Protein AF-A0A061RA61-F1 (afdb_monomer_lite)

Radius of gyration: 22.02 Å; chains: 1; bounding box: 42×60×53 Å

Secondary structure (DSSP, 8-state):
----------SSS----HHHHHHHTGGG--PPP-PPP-----EEEPPGGGT--EEET--TT-PPP-PPPSS--TTTTTTTT--PPPTT----THHHHHHHHHTT---TT-S----HHHHHHHHHTTT-SS--------PPP---PPPPP-

Structure (mmCIF, N/CA/C/O backbone):
data_AF-A0A061RA61-F1
#
_entry.id   AF-A0A061RA61-F1
#
loop_
_atom_site.group_PDB
_atom_site.id
_atom_site.type_symbol
_atom_site.label_atom_id
_atom_site.label_alt_id
_atom_site.label_comp_id
_atom_site.label_asym_id
_atom_site.label_entity_id
_atom_site.label_seq_id
_atom_site.pdbx_PDB_ins_code
_atom_site.Cartn_x
_atom_site.Cartn_y
_atom_site.Cartn_z
_atom_site.occupancy
_atom_site.B_iso_or_equiv
_atom_site.auth_seq_id
_atom_site.auth_comp_id
_atom_site.auth_asym_id
_atom_site.auth_atom_id
_atom_site.pdbx_PDB_model_num
ATOM 1 N N . MET A 1 1 ? 17.073 31.174 24.607 1.00 37.28 1 MET A N 1
ATOM 2 C CA . MET A 1 1 ? 17.104 30.207 25.723 1.00 37.28 1 MET A CA 1
ATOM 3 C C . MET A 1 1 ? 15.990 29.229 25.437 1.00 37.28 1 MET A C 1
ATOM 5 O O . MET A 1 1 ? 14.873 29.434 25.891 1.00 37.28 1 MET A O 1
ATOM 9 N N . ASP A 1 2 ? 16.289 28.262 24.578 1.00 37.72 2 ASP A N 1
ATOM 10 C CA . ASP A 1 2 ? 15.369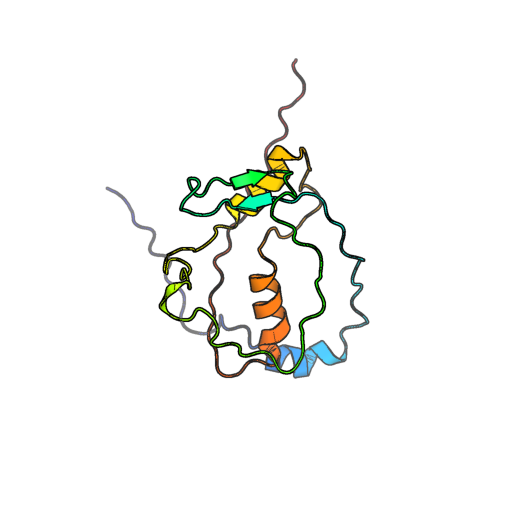 27.190 24.223 1.00 37.72 2 ASP A CA 1
ATOM 11 C C . ASP A 1 2 ? 15.403 26.159 25.346 1.00 37.72 2 ASP A C 1
ATOM 13 O O . ASP A 1 2 ? 16.468 25.656 25.706 1.00 37.72 2 ASP A O 1
ATOM 17 N N . GLN A 1 3 ? 14.250 25.923 25.967 1.00 36.19 3 GLN A N 1
ATOM 18 C CA . GLN A 1 3 ? 14.078 24.809 26.886 1.00 36.19 3 GLN A CA 1
ATOM 19 C C . GLN A 1 3 ? 13.670 23.598 26.054 1.00 36.19 3 GLN A C 1
ATOM 21 O O . GLN A 1 3 ? 12.505 23.446 25.687 1.00 36.19 3 GLN A O 1
ATOM 26 N N . ASP A 1 4 ? 14.659 22.761 25.750 1.00 37.62 4 ASP A N 1
ATOM 27 C CA . ASP A 1 4 ? 14.450 21.386 25.318 1.00 37.62 4 ASP A CA 1
ATOM 28 C C . ASP A 1 4 ? 13.653 20.657 26.405 1.00 37.62 4 ASP A C 1
ATOM 30 O O . ASP A 1 4 ? 14.142 20.371 27.502 1.00 37.62 4 ASP A O 1
ATOM 34 N N . HIS A 1 5 ? 12.386 20.378 26.114 1.00 42.16 5 HIS A N 1
ATOM 35 C CA . HIS A 1 5 ? 11.603 19.437 26.896 1.00 42.16 5 HIS A CA 1
ATOM 36 C C . HIS A 1 5 ? 12.039 18.020 26.522 1.00 42.16 5 HIS A C 1
ATOM 38 O O . HIS A 1 5 ? 11.427 17.364 25.680 1.00 42.16 5 HIS A O 1
ATOM 44 N N . ASP A 1 6 ? 13.098 17.557 27.184 1.00 38.06 6 ASP A N 1
ATOM 45 C CA . ASP A 1 6 ? 13.462 16.146 27.258 1.00 38.06 6 ASP A CA 1
ATOM 46 C C . ASP A 1 6 ? 12.277 15.354 27.826 1.00 38.06 6 ASP A C 1
ATOM 48 O O . ASP A 1 6 ? 11.986 15.360 29.028 1.00 38.06 6 ASP A O 1
ATOM 52 N N . ILE A 1 7 ? 11.561 14.660 26.943 1.00 45.84 7 ILE A N 1
ATOM 53 C CA . ILE A 1 7 ? 10.568 13.663 27.328 1.00 45.84 7 ILE A CA 1
ATOM 54 C C . ILE A 1 7 ? 11.349 12.464 27.869 1.00 45.84 7 ILE A C 1
ATOM 56 O O . ILE A 1 7 ? 11.755 11.572 27.124 1.00 45.84 7 ILE A O 1
ATOM 60 N N . GLN A 1 8 ? 11.572 12.441 29.183 1.00 38.03 8 GLN A N 1
ATOM 61 C CA . GLN A 1 8 ? 12.092 11.259 29.861 1.00 38.03 8 GLN A CA 1
ATOM 62 C C . GLN A 1 8 ? 11.059 10.128 29.788 1.00 38.03 8 GLN A C 1
ATOM 64 O O . GLN A 1 8 ? 10.072 10.103 30.528 1.00 38.03 8 GLN A O 1
ATOM 69 N N . LEU A 1 9 ? 11.290 9.179 28.881 1.00 43.34 9 LEU A N 1
ATOM 70 C CA . LEU A 1 9 ? 10.575 7.908 28.841 1.00 43.34 9 LEU A CA 1
ATOM 71 C C . LEU A 1 9 ? 10.932 7.123 30.110 1.00 43.34 9 LEU A C 1
ATOM 73 O O . LEU A 1 9 ? 12.069 6.688 30.283 1.00 43.34 9 LEU A O 1
ATOM 77 N N . LYS A 1 10 ? 9.968 6.965 31.022 1.00 45.88 10 LYS A N 1
ATOM 78 C CA . LYS A 1 10 ? 10.137 6.137 32.222 1.00 45.88 10 LYS A CA 1
ATOM 79 C C . LYS A 1 10 ? 10.367 4.684 31.807 1.00 45.88 10 LYS A C 1
ATOM 81 O O . LYS A 1 10 ? 9.452 4.007 31.342 1.00 45.88 10 LYS A O 1
ATOM 86 N N . GLU A 1 11 ? 11.579 4.185 32.022 1.00 48.12 11 GLU A N 1
ATOM 87 C CA . GLU A 1 11 ? 11.879 2.763 31.898 1.00 48.12 11 GLU A CA 1
ATOM 88 C C . GLU A 1 11 ? 11.082 1.966 32.938 1.00 48.12 11 GLU A C 1
ATOM 90 O O . GLU A 1 11 ? 11.252 2.130 34.146 1.00 48.12 11 GLU A O 1
ATOM 95 N N . GLY A 1 12 ? 10.203 1.084 32.453 1.00 48.09 12 GLY A N 1
ATOM 96 C CA . GLY A 1 12 ? 9.599 0.034 33.271 1.00 48.09 12 GLY A CA 1
ATOM 97 C C . GLY A 1 12 ? 8.070 -0.022 33.317 1.00 48.09 12 GLY A C 1
ATOM 98 O O . GLY A 1 12 ? 7.535 -0.150 34.408 1.00 48.09 12 GLY A O 1
ATOM 99 N N . SER A 1 13 ? 7.352 0.023 32.182 1.00 50.88 13 SER A N 1
ATOM 100 C CA . SER A 1 13 ? 6.079 -0.732 31.994 1.00 50.88 13 SER A CA 1
ATOM 101 C C . SER A 1 13 ? 5.419 -0.636 30.601 1.00 50.88 13 SER A C 1
ATOM 103 O O . SER A 1 13 ? 4.416 -1.309 30.379 1.00 50.88 13 SER A O 1
ATOM 105 N N . ASP A 1 14 ? 5.982 0.076 29.620 1.00 60.00 14 ASP A N 1
ATOM 106 C CA . ASP A 1 14 ? 5.255 0.419 28.376 1.00 60.00 14 ASP A CA 1
ATOM 107 C C . ASP A 1 14 ? 5.301 -0.618 27.233 1.00 60.00 14 ASP A C 1
ATOM 109 O O . ASP A 1 14 ? 5.062 -0.302 26.068 1.00 60.00 14 ASP A O 1
ATOM 113 N N . PHE A 1 15 ? 5.566 -1.894 27.524 1.00 69.06 15 PHE A N 1
ATOM 114 C CA . PHE A 1 15 ? 5.532 -2.935 26.490 1.00 69.06 15 PHE A CA 1
ATOM 115 C C . PHE A 1 15 ? 4.194 -3.671 26.479 1.00 69.06 15 PHE A C 1
ATOM 117 O O . PHE A 1 15 ? 3.921 -4.530 27.325 1.00 69.06 15 PHE A O 1
ATOM 124 N N . PHE A 1 16 ? 3.378 -3.413 25.454 1.00 73.25 16 PHE A N 1
ATOM 125 C CA . PHE A 1 16 ? 2.186 -4.213 25.196 1.00 73.25 16 PHE A CA 1
ATOM 126 C C . PHE A 1 16 ? 2.571 -5.616 24.705 1.00 73.25 16 PHE A C 1
ATOM 128 O O . PHE A 1 16 ? 2.930 -5.841 23.548 1.00 73.25 16 PHE A O 1
ATOM 135 N N . LYS A 1 17 ? 2.469 -6.605 25.597 1.00 80.38 17 LYS A N 1
ATOM 136 C CA . LYS A 1 17 ? 2.746 -8.013 25.283 1.00 80.38 17 LYS A CA 1
ATOM 137 C C . LYS A 1 17 ? 1.551 -8.650 24.564 1.00 80.38 17 LYS A C 1
ATOM 139 O O . LYS A 1 17 ? 0.763 -9.372 25.177 1.00 80.38 17 LYS A O 1
ATOM 144 N N . THR A 1 18 ? 1.452 -8.427 23.252 1.00 77.88 18 THR A N 1
ATOM 145 C CA . THR A 1 18 ? 0.387 -8.931 22.351 1.00 77.88 18 THR A CA 1
ATOM 146 C C . THR A 1 18 ? -0.007 -10.392 22.602 1.00 77.88 18 THR A C 1
ATOM 148 O O . THR A 1 18 ? -1.190 -10.699 22.727 1.00 77.88 18 THR A O 1
ATOM 151 N N . ARG A 1 19 ? 0.962 -11.307 22.757 1.00 77.12 19 ARG A N 1
ATOM 152 C CA . ARG A 1 19 ? 0.689 -12.736 23.023 1.00 77.12 19 ARG A CA 1
ATOM 153 C C . ARG A 1 19 ? 0.045 -12.988 24.386 1.00 77.12 19 ARG A C 1
ATOM 155 O O . ARG A 1 19 ? -0.865 -13.807 24.487 1.00 77.12 19 ARG A O 1
ATOM 162 N N . GLN A 1 20 ? 0.504 -12.297 25.431 1.00 81.62 20 GLN A N 1
ATOM 163 C CA . GLN A 1 20 ? -0.073 -12.431 26.772 1.00 81.62 20 GLN A CA 1
ATOM 164 C C . GLN A 1 20 ? -1.497 -11.877 26.803 1.00 81.62 20 GLN A C 1
ATOM 166 O O . GLN A 1 20 ? -2.379 -12.485 27.406 1.00 81.62 20 GLN A O 1
ATOM 171 N N . TRP A 1 21 ? -1.734 -10.763 26.107 1.00 81.19 21 TRP A N 1
ATOM 172 C CA . TRP A 1 21 ? -3.074 -10.216 25.934 1.00 81.19 21 TRP A CA 1
ATOM 173 C C . TRP A 1 21 ? -3.990 -11.190 25.180 1.00 81.19 21 TRP A C 1
ATOM 175 O O . TRP A 1 21 ? -5.079 -11.496 25.666 1.00 81.19 21 TRP A O 1
ATOM 185 N N . PHE A 1 22 ? -3.533 -11.763 24.061 1.00 77.31 22 PHE A N 1
ATOM 186 C CA . PHE A 1 22 ? -4.328 -12.713 23.275 1.00 77.31 22 PHE A CA 1
ATOM 187 C C . PHE A 1 22 ? -4.665 -13.983 24.072 1.00 77.31 22 PHE A C 1
ATOM 189 O O . PHE A 1 22 ? -5.804 -14.445 24.057 1.00 77.31 22 PHE A O 1
ATOM 196 N N . ALA A 1 23 ? -3.705 -14.509 24.842 1.00 78.88 23 ALA A N 1
ATOM 197 C CA . ALA A 1 23 ? -3.912 -15.681 25.692 1.00 78.88 23 ALA A CA 1
ATOM 198 C C . ALA A 1 23 ? -4.922 -15.443 26.831 1.00 78.88 23 ALA A C 1
ATOM 200 O O . ALA A 1 23 ? -5.616 -16.380 27.219 1.00 78.88 23 ALA A O 1
ATOM 201 N N . ARG A 1 24 ? -5.003 -14.213 27.363 1.00 76.50 24 ARG A N 1
ATOM 202 C CA . ARG A 1 24 ? -5.848 -13.859 28.520 1.00 76.50 24 ARG A CA 1
ATOM 203 C C . ARG A 1 24 ? -7.223 -13.308 28.144 1.00 76.50 24 ARG A C 1
ATOM 205 O O . ARG A 1 24 ? -8.196 -13.616 28.818 1.00 76.50 24 ARG A O 1
ATOM 212 N N . LYS A 1 25 ? -7.297 -12.460 27.116 1.00 67.56 25 LYS A N 1
ATOM 213 C CA . LYS A 1 25 ? -8.515 -11.726 26.723 1.00 67.56 25 LYS A CA 1
ATOM 214 C C . LYS A 1 25 ? -8.981 -12.028 25.300 1.00 67.56 25 LYS A C 1
ATOM 216 O O . LYS A 1 25 ? -10.176 -11.959 25.045 1.00 67.56 25 LYS A O 1
ATOM 221 N N . GLY A 1 26 ? -8.074 -12.411 24.399 1.00 61.44 26 GLY A N 1
ATOM 222 C CA . GLY A 1 26 ? -8.410 -12.688 22.996 1.00 61.44 26 GLY A CA 1
ATOM 223 C C . GLY A 1 26 ? -9.376 -13.862 22.805 1.00 61.44 26 GLY A C 1
ATOM 224 O O . GLY A 1 26 ? -10.156 -13.851 21.865 1.00 61.44 26 GLY A O 1
ATOM 225 N N . ARG A 1 27 ? -9.390 -14.840 23.723 1.00 59.06 27 ARG A N 1
ATOM 226 C CA . ARG A 1 27 ? -10.297 -16.005 23.651 1.00 59.06 27 ARG A CA 1
ATOM 227 C C . ARG A 1 27 ? -11.773 -15.671 23.894 1.00 59.06 27 ARG A C 1
ATOM 229 O O . ARG A 1 27 ? -12.627 -16.416 23.438 1.00 59.06 27 ARG A O 1
ATOM 236 N N . ASN A 1 28 ? -12.047 -14.565 24.588 1.00 62.22 28 ASN A N 1
ATOM 237 C CA . ASN A 1 28 ? -13.402 -14.072 24.854 1.00 62.22 28 ASN A CA 1
ATOM 238 C C . ASN A 1 28 ? -13.755 -12.866 23.973 1.00 62.22 28 ASN A C 1
ATOM 240 O O . ASN A 1 28 ? -14.813 -12.265 24.154 1.00 62.22 28 ASN A O 1
ATOM 244 N N . ALA A 1 29 ? -12.866 -12.473 23.054 1.00 66.50 29 ALA A N 1
ATOM 245 C CA . ALA A 1 29 ? -13.209 -11.483 22.052 1.00 66.50 29 ALA A CA 1
ATOM 246 C C . ALA A 1 29 ? -14.251 -12.130 21.134 1.00 66.50 29 ALA A C 1
ATOM 248 O O . ALA A 1 29 ? -13.966 -13.135 20.484 1.00 66.50 29 ALA A O 1
ATOM 249 N N . GLY A 1 30 ? -15.474 -11.599 21.144 1.00 71.56 30 GLY A N 1
ATOM 250 C CA . GLY A 1 30 ? -16.515 -12.031 20.218 1.00 71.56 30 GLY A CA 1
ATOM 251 C C . GLY A 1 30 ? -16.074 -11.870 18.761 1.00 71.56 30 GLY A C 1
ATOM 252 O O . GLY A 1 30 ? -15.008 -11.326 18.464 1.00 71.56 30 GLY A O 1
ATOM 253 N N . THR A 1 31 ? -16.907 -12.333 17.834 1.00 81.69 31 THR A N 1
ATOM 254 C CA . THR A 1 31 ? -16.653 -12.164 16.401 1.00 81.69 31 THR A CA 1
ATOM 255 C C . THR A 1 31 ? -16.408 -10.692 16.075 1.00 81.69 31 THR A C 1
ATOM 257 O O . THR A 1 31 ? -17.255 -9.838 16.333 1.00 81.69 31 THR A O 1
ATOM 260 N N . ILE A 1 32 ? -15.241 -10.395 15.506 1.00 85.00 32 ILE A N 1
ATOM 261 C CA . ILE A 1 32 ? -14.911 -9.052 15.034 1.00 85.00 32 ILE A CA 1
ATOM 262 C C . ILE A 1 32 ? -15.585 -8.865 13.679 1.00 85.00 32 ILE A C 1
ATOM 264 O O . ILE A 1 32 ? -15.353 -9.641 12.752 1.00 85.00 32 ILE A O 1
ATOM 268 N N . HIS A 1 33 ? -16.417 -7.833 13.562 1.00 90.44 33 HIS A N 1
ATOM 269 C CA . HIS A 1 33 ? -16.992 -7.453 12.281 1.00 90.44 33 HIS A CA 1
ATOM 270 C C . HIS A 1 33 ? -15.900 -6.886 11.364 1.00 90.44 33 HIS A C 1
ATOM 272 O O . HIS A 1 33 ? -15.194 -5.949 11.735 1.00 90.44 33 HIS A O 1
ATOM 278 N N . VAL A 1 34 ? -15.790 -7.438 10.157 1.00 91.62 34 VAL A N 1
ATOM 279 C CA . VAL A 1 34 ? -14.900 -6.946 9.101 1.00 91.62 34 VAL A CA 1
ATOM 280 C C . VAL A 1 34 ? -15.775 -6.553 7.921 1.00 91.62 34 VAL A C 1
ATOM 282 O O . VAL A 1 34 ? -16.444 -7.402 7.335 1.00 91.62 34 VAL A O 1
ATOM 285 N N . SER A 1 35 ? -15.799 -5.264 7.590 1.00 93.75 35 SER A N 1
ATOM 286 C CA . SER A 1 35 ? -16.529 -4.773 6.423 1.00 93.75 35 SER A CA 1
ATOM 287 C C . SER A 1 35 ? -15.848 -5.201 5.120 1.00 93.75 35 SER A C 1
ATOM 289 O O . SER A 1 35 ? -14.633 -5.409 5.066 1.00 93.75 35 SER A O 1
ATOM 291 N N . GLN A 1 36 ? -16.636 -5.303 4.047 1.00 95.19 36 GLN A N 1
ATOM 292 C CA . GLN A 1 36 ? -16.111 -5.495 2.697 1.00 95.19 36 GLN A CA 1
ATOM 293 C C . GLN A 1 36 ? -15.230 -4.284 2.319 1.00 95.19 36 GLN A C 1
ATOM 295 O O . GLN A 1 36 ? -15.719 -3.152 2.375 1.00 95.19 36 GLN A O 1
ATOM 300 N N . PRO A 1 37 ? -13.960 -4.480 1.916 1.00 95.38 37 PRO A N 1
ATOM 301 C CA . PRO A 1 37 ? -13.123 -3.383 1.443 1.00 95.38 37 PRO A CA 1
ATOM 302 C C . PRO A 1 37 ? -13.718 -2.719 0.197 1.00 95.38 37 PRO A C 1
ATOM 304 O O . PRO A 1 37 ? -14.192 -3.405 -0.710 1.00 95.38 37 PRO A O 1
ATOM 307 N N . TYR A 1 38 ? -13.638 -1.391 0.132 1.00 94.00 38 TYR A N 1
ATOM 308 C CA . TYR A 1 38 ? -14.103 -0.589 -0.998 1.00 94.00 38 TYR A CA 1
ATOM 309 C C . TYR A 1 38 ? -12.984 0.330 -1.499 1.00 94.00 38 TYR A C 1
ATOM 311 O O . TYR A 1 38 ? -12.276 0.951 -0.703 1.00 94.00 38 TYR A O 1
ATOM 319 N N . GLN A 1 39 ? -12.804 0.412 -2.818 1.00 95.56 39 GLN A N 1
ATOM 320 C CA . GLN A 1 39 ? -11.780 1.260 -3.426 1.00 95.56 39 GLN A CA 1
ATOM 321 C C . GLN A 1 39 ? -12.297 2.694 -3.572 1.00 95.56 39 GLN A C 1
ATOM 323 O O . GLN A 1 39 ? -13.209 2.952 -4.349 1.00 95.56 39 GLN A O 1
ATOM 328 N N . LEU A 1 40 ? -11.672 3.631 -2.858 1.00 95.12 40 LEU A N 1
ATOM 329 C CA . LEU A 1 40 ? -12.020 5.058 -2.910 1.00 95.12 40 LEU A CA 1
ATOM 330 C C . LEU A 1 40 ? -11.279 5.806 -4.025 1.00 95.12 40 LEU A C 1
ATOM 332 O O . LEU A 1 40 ? -11.829 6.693 -4.665 1.00 95.12 40 LEU A O 1
ATOM 336 N N . THR A 1 41 ? -10.013 5.461 -4.245 1.00 96.56 41 THR A N 1
ATOM 337 C CA . THR A 1 41 ? -9.130 6.088 -5.234 1.00 96.56 41 THR A CA 1
ATOM 338 C C . THR A 1 41 ? -7.995 5.125 -5.582 1.00 96.56 41 THR A C 1
ATOM 340 O O . THR A 1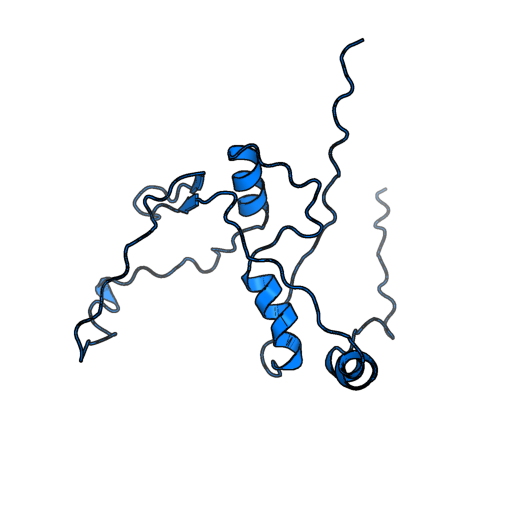 41 ? -7.859 4.059 -4.976 1.00 96.56 41 THR A O 1
ATOM 343 N N . CYS A 1 42 ? -7.173 5.495 -6.554 1.00 96.31 42 CYS A N 1
ATOM 344 C CA . CYS A 1 42 ? -5.963 4.779 -6.936 1.00 96.31 42 CYS A CA 1
ATOM 345 C C . CYS A 1 42 ? -4.892 5.774 -7.396 1.00 96.31 42 CYS A C 1
ATOM 347 O O . CYS A 1 42 ? -5.154 6.970 -7.536 1.00 96.31 42 CYS A O 1
ATOM 349 N N . TRP A 1 43 ? -3.673 5.295 -7.606 1.00 96.19 43 TRP A N 1
ATOM 350 C CA . TRP A 1 43 ? -2.638 6.065 -8.280 1.00 96.19 43 TRP A CA 1
ATOM 351 C C . TRP A 1 43 ? -1.669 5.130 -8.992 1.00 96.19 43 TRP A C 1
ATOM 353 O O . TRP A 1 43 ? -1.474 3.985 -8.579 1.00 96.19 43 TRP A O 1
ATOM 363 N N . THR A 1 44 ? -1.022 5.655 -10.024 1.00 95.19 44 THR A N 1
ATOM 364 C CA . THR A 1 44 ? 0.079 4.999 -10.726 1.00 95.19 44 THR A CA 1
ATOM 365 C C . THR A 1 44 ? 1.370 5.777 -10.473 1.00 95.19 44 THR A C 1
ATOM 367 O O . THR A 1 44 ? 1.383 7.005 -10.549 1.00 95.19 44 THR A O 1
ATOM 370 N N . LYS A 1 45 ? 2.458 5.068 -10.149 1.00 92.50 45 LYS A N 1
ATOM 371 C CA . LYS A 1 45 ? 3.821 5.621 -10.114 1.00 92.50 45 LYS A CA 1
ATO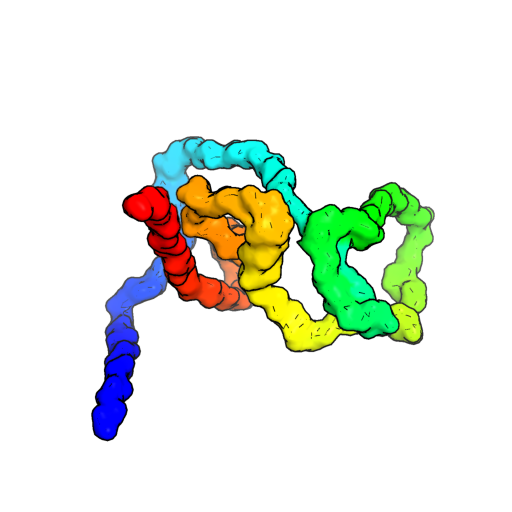M 372 C C . LYS A 1 45 ? 4.484 5.296 -11.446 1.00 92.50 45 LYS A C 1
ATOM 374 O O . LYS A 1 45 ? 4.627 4.119 -11.773 1.00 92.50 45 LYS A O 1
ATOM 379 N N . GLU A 1 46 ? 4.868 6.312 -12.206 1.00 90.19 46 GLU A N 1
ATOM 380 C CA . GLU A 1 46 ? 5.643 6.103 -13.430 1.00 90.19 46 GLU A CA 1
ATOM 381 C C . GLU A 1 46 ? 7.044 5.573 -13.112 1.00 90.19 46 GLU A C 1
ATOM 383 O O . GLU A 1 46 ? 7.566 5.754 -12.008 1.00 90.19 46 GLU A O 1
ATOM 388 N N . SER A 1 47 ? 7.669 4.903 -14.081 1.00 85.94 47 SER A N 1
ATOM 389 C CA . SER A 1 47 ? 9.060 4.481 -13.936 1.00 85.94 47 SER A CA 1
ATOM 390 C C . SER A 1 47 ? 9.966 5.698 -13.759 1.00 85.94 47 SER A C 1
ATOM 392 O O . SER A 1 47 ? 9.690 6.784 -14.274 1.00 85.94 47 SER A O 1
ATOM 394 N N . SER A 1 48 ? 11.101 5.516 -13.084 1.00 81.81 48 SER A N 1
ATOM 395 C CA . SER A 1 48 ? 12.102 6.581 -12.946 1.00 81.81 48 SER A CA 1
ATOM 396 C C . SER A 1 48 ? 12.593 7.090 -14.308 1.00 81.81 48 SER A C 1
ATOM 398 O O . SER A 1 48 ? 12.852 8.278 -14.458 1.00 81.81 48 SER A O 1
ATOM 400 N N . SER A 1 49 ? 12.647 6.216 -15.322 1.00 79.19 49 SER A N 1
ATOM 401 C CA . SER A 1 49 ? 12.984 6.582 -16.706 1.00 79.19 49 SER A CA 1
ATOM 402 C C . SER A 1 49 ? 11.961 7.506 -17.375 1.00 79.19 49 SER A C 1
ATOM 404 O O . SER A 1 49 ? 12.316 8.229 -18.298 1.00 79.19 49 SER A O 1
ATOM 406 N N . LEU A 1 50 ? 10.712 7.507 -16.902 1.00 77.62 50 LEU A N 1
ATOM 407 C CA . LEU A 1 50 ? 9.633 8.394 -17.345 1.00 77.62 50 LEU A CA 1
ATOM 408 C C . LEU A 1 50 ? 9.401 9.559 -16.362 1.00 77.62 50 LEU A C 1
ATOM 410 O O . LEU A 1 50 ? 8.385 10.240 -16.431 1.00 77.62 50 LEU A O 1
ATOM 414 N N . GLY A 1 51 ? 10.338 9.796 -15.437 1.00 79.69 51 GLY A N 1
ATOM 415 C CA . GLY A 1 51 ? 10.299 10.907 -14.482 1.00 79.69 51 GLY A CA 1
ATOM 416 C C . GLY A 1 51 ? 9.746 10.562 -13.095 1.00 79.69 51 GLY A C 1
ATOM 417 O O . GLY A 1 51 ? 9.771 11.416 -12.214 1.00 79.69 51 GLY A O 1
ATOM 418 N N . GLY A 1 52 ? 9.292 9.325 -12.853 1.00 83.12 52 GLY A N 1
ATOM 419 C CA . GLY A 1 52 ? 8.918 8.859 -11.508 1.00 83.12 52 GLY A CA 1
ATOM 420 C C . GLY A 1 52 ? 7.661 9.510 -10.915 1.00 83.12 52 GLY A C 1
ATOM 421 O O . GLY A 1 52 ? 7.448 9.450 -9.700 1.00 83.12 52 GLY A O 1
ATOM 422 N N . THR A 1 53 ? 6.844 10.155 -11.749 1.00 89.94 53 THR A N 1
ATOM 423 C CA . THR A 1 53 ? 5.712 10.977 -11.311 1.00 89.94 53 THR A CA 1
ATOM 424 C C . THR A 1 53 ? 4.570 10.123 -10.757 1.00 89.94 53 THR A C 1
ATOM 426 O O . THR A 1 53 ? 4.281 9.027 -11.239 1.00 89.94 53 THR A O 1
ATOM 429 N N . MET A 1 54 ? 3.890 10.646 -9.733 1.00 92.44 54 MET A N 1
ATOM 430 C CA . MET A 1 54 ? 2.671 10.052 -9.182 1.00 92.44 54 MET A CA 1
ATOM 431 C C . MET A 1 54 ? 1.438 10.605 -9.901 1.00 92.44 54 MET A C 1
ATOM 433 O O . MET A 1 54 ? 1.152 11.801 -9.818 1.00 92.44 54 MET A O 1
ATOM 437 N N . LYS A 1 55 ? 0.676 9.729 -10.555 1.00 94.75 55 LYS A N 1
ATOM 438 C CA . LYS A 1 55 ? -0.594 10.051 -11.212 1.00 94.75 55 LYS A CA 1
ATOM 439 C C . LYS A 1 55 ? -1.762 9.579 -10.351 1.00 94.75 55 LYS A C 1
ATOM 441 O O . LYS A 1 55 ? -2.041 8.387 -10.273 1.00 94.75 55 LYS A O 1
ATOM 446 N N . TYR A 1 56 ? -2.435 10.509 -9.678 1.00 95.62 56 TYR A N 1
ATOM 447 C CA . TYR A 1 56 ? -3.595 10.212 -8.829 1.00 95.62 56 TYR A CA 1
ATOM 448 C C . TYR A 1 56 ? -4.864 10.018 -9.666 1.00 95.62 56 TYR A C 1
ATOM 450 O O . TYR A 1 56 ? -5.092 10.758 -10.617 1.00 95.62 56 TYR A O 1
ATOM 458 N N . GLY A 1 57 ? -5.682 9.029 -9.306 1.00 95.12 57 GLY A N 1
ATOM 459 C CA . GLY A 1 57 ? -6.856 8.597 -10.071 1.00 95.12 57 GLY A CA 1
ATOM 460 C C . GLY A 1 57 ? -6.524 7.773 -11.321 1.00 95.12 57 GLY A C 1
ATOM 461 O O . GLY A 1 57 ? -7.432 7.360 -12.034 1.00 95.12 57 GLY A O 1
ATOM 462 N N . ASP A 1 58 ? -5.240 7.528 -11.589 1.00 96.06 58 ASP A N 1
ATOM 463 C CA . ASP A 1 58 ? -4.785 6.847 -12.794 1.00 96.06 58 ASP A CA 1
ATOM 464 C C . ASP A 1 58 ? -4.592 5.344 -12.572 1.00 96.06 58 ASP A C 1
ATOM 466 O O . ASP A 1 58 ? -3.890 4.911 -11.652 1.00 96.06 58 ASP A O 1
ATOM 470 N N . THR A 1 59 ? -5.175 4.560 -13.477 1.00 96.44 59 THR A N 1
ATOM 471 C CA . THR A 1 59 ? -5.102 3.093 -13.497 1.00 96.44 59 THR A CA 1
ATOM 472 C C . THR A 1 59 ? -4.172 2.565 -14.587 1.00 96.44 59 THR A C 1
ATOM 474 O O . THR A 1 59 ? -4.103 1.355 -14.772 1.00 96.44 59 THR A O 1
ATOM 477 N N . SER A 1 60 ? -3.424 3.427 -15.289 1.00 94.19 60 SER A N 1
ATOM 478 C CA . SER A 1 60 ? -2.532 2.997 -16.377 1.00 94.19 60 SER A CA 1
ATOM 479 C C . SER A 1 60 ? -1.460 1.985 -15.944 1.00 94.19 60 SER A C 1
ATOM 481 O O . SER A 1 60 ? -1.032 1.162 -16.750 1.00 94.19 60 SER A O 1
ATOM 483 N N . GLY A 1 61 ? -1.062 1.988 -14.666 1.00 92.50 61 GLY A N 1
ATOM 484 C CA . GLY A 1 61 ? -0.147 1.002 -14.087 1.00 92.50 61 GLY A CA 1
ATOM 485 C C . GLY A 1 61 ? -0.799 -0.317 -13.655 1.00 92.50 61 GLY A C 1
ATOM 486 O O . GLY A 1 61 ? -0.095 -1.219 -13.198 1.00 92.50 61 GLY A O 1
ATOM 487 N N . LEU A 1 62 ? -2.125 -0.454 -13.757 1.00 95.50 62 LEU A N 1
ATOM 488 C CA . LEU A 1 62 ? -2.838 -1.678 -13.402 1.00 95.50 62 LEU A CA 1
ATOM 489 C C . LEU A 1 62 ? -2.781 -2.672 -14.566 1.00 95.50 62 LEU A C 1
ATOM 491 O O . LEU A 1 62 ? -3.527 -2.574 -15.537 1.00 95.50 62 LEU A O 1
ATOM 495 N N . LEU A 1 63 ? -1.895 -3.658 -14.450 1.00 94.62 63 LEU A N 1
ATOM 496 C CA . LEU A 1 63 ? -1.713 -4.675 -15.481 1.00 94.62 63 LEU A CA 1
ATOM 497 C C . LEU A 1 63 ? -2.741 -5.811 -15.343 1.00 94.62 63 LEU A C 1
ATOM 499 O O . LEU A 1 63 ? -2.995 -6.275 -14.226 1.00 94.62 63 LEU A O 1
ATOM 503 N N . PRO A 1 64 ? -3.309 -6.309 -16.457 1.00 95.94 64 PRO A N 1
ATOM 504 C CA . PRO A 1 64 ? -4.188 -7.466 -16.423 1.00 95.94 64 PRO A CA 1
ATOM 505 C C . PRO A 1 64 ? -3.409 -8.726 -16.039 1.00 95.94 64 PRO A C 1
ATOM 507 O O . PRO A 1 64 ? -2.235 -8.895 -16.379 1.00 95.94 64 PRO A O 1
ATOM 510 N N . PHE A 1 65 ? -4.086 -9.653 -15.365 1.00 96.88 65 PHE A N 1
ATOM 511 C CA . PHE A 1 65 ? -3.510 -10.961 -15.086 1.00 96.88 65 PHE A CA 1
ATOM 512 C C . PHE A 1 65 ? -3.232 -11.713 -16.394 1.00 96.88 65 PHE A C 1
ATOM 514 O O . PHE A 1 65 ? -4.121 -11.884 -17.230 1.00 96.88 65 PHE A O 1
ATOM 521 N N . ARG A 1 66 ? -2.008 -12.227 -16.534 1.00 96.38 66 ARG A N 1
ATOM 522 C CA . ARG A 1 66 ? -1.618 -13.138 -17.609 1.00 96.38 66 ARG A CA 1
ATOM 523 C C . ARG A 1 66 ? -1.151 -14.445 -16.993 1.00 96.38 66 ARG A C 1
ATOM 525 O O . ARG A 1 66 ? -0.230 -14.457 -16.179 1.00 96.38 66 ARG A O 1
ATOM 532 N N . LYS A 1 67 ? -1.772 -15.552 -17.402 1.00 96.25 67 LYS A N 1
ATOM 533 C CA . LYS A 1 67 ? -1.327 -16.885 -16.991 1.00 96.25 67 LYS A CA 1
ATOM 534 C C . LYS A 1 67 ? 0.104 -17.116 -17.511 1.00 96.25 67 LYS A C 1
ATOM 536 O O . LYS A 1 67 ? 0.313 -16.959 -18.716 1.00 96.25 67 LYS A O 1
ATOM 541 N N . PRO A 1 68 ? 1.070 -17.474 -16.648 1.00 93.50 68 PRO A N 1
ATOM 542 C CA . PRO A 1 68 ? 2.435 -17.737 -17.085 1.00 93.50 68 PRO A CA 1
ATOM 543 C C . PRO A 1 68 ? 2.528 -19.073 -17.831 1.00 93.50 68 PRO A C 1
ATOM 545 O O . PRO A 1 68 ? 1.760 -20.004 -17.566 1.00 93.50 68 PRO A O 1
ATOM 548 N N . THR A 1 69 ? 3.493 -19.173 -18.744 1.00 95.19 69 THR A N 1
ATOM 549 C CA . THR A 1 69 ? 3.909 -20.452 -19.332 1.00 95.19 69 THR A CA 1
ATOM 550 C C . THR A 1 69 ? 4.725 -21.224 -18.300 1.00 95.19 69 THR A C 1
ATOM 552 O O . THR A 1 69 ? 5.563 -20.638 -17.617 1.00 95.19 69 THR A O 1
ATOM 555 N N . VAL A 1 70 ? 4.472 -22.528 -18.168 1.00 94.44 70 VAL A N 1
ATOM 556 C CA . VAL A 1 70 ? 5.196 -23.402 -17.236 1.00 94.44 70 VAL A CA 1
ATOM 557 C C . VAL A 1 70 ? 5.848 -24.574 -17.984 1.00 94.44 70 VAL A C 1
ATOM 559 O O . VAL A 1 70 ? 5.177 -25.172 -18.828 1.00 94.44 70 VAL A O 1
ATOM 562 N N . PRO A 1 71 ? 7.115 -24.923 -17.677 1.00 95.00 71 PRO A N 1
ATOM 563 C CA . PRO A 1 71 ? 8.008 -24.239 -16.734 1.00 95.00 71 PRO A CA 1
ATOM 564 C C . PRO A 1 71 ? 8.491 -22.883 -17.284 1.00 95.00 71 PRO A C 1
ATOM 566 O O . PRO A 1 71 ? 8.706 -22.744 -18.483 1.00 95.00 71 PRO A O 1
ATOM 569 N N . GLY A 1 72 ? 8.640 -21.891 -16.406 1.00 93.44 72 GLY A N 1
ATOM 570 C CA . GLY A 1 72 ? 9.226 -20.588 -16.736 1.00 93.44 72 GLY A CA 1
ATOM 571 C C . GLY A 1 72 ? 10.496 -20.367 -15.919 1.00 93.44 72 GLY A C 1
ATOM 572 O O . GLY A 1 72 ? 10.519 -20.720 -14.738 1.00 93.44 72 GLY A O 1
ATOM 573 N N . ASP A 1 73 ? 11.538 -19.811 -16.538 1.00 94.88 73 ASP A N 1
ATOM 574 C CA . ASP A 1 73 ? 12.774 -19.447 -15.842 1.00 94.88 73 ASP A CA 1
ATOM 575 C C . ASP A 1 73 ? 12.622 -18.070 -15.184 1.00 94.88 73 ASP A C 1
ATOM 577 O O . ASP A 1 73 ? 12.435 -17.060 -15.854 1.00 94.88 73 ASP A O 1
ATOM 581 N N . LEU A 1 74 ? 12.701 -18.023 -13.853 1.00 94.94 74 LEU A N 1
ATOM 582 C CA . LEU A 1 74 ? 12.607 -16.771 -13.095 1.00 94.94 74 LEU A CA 1
ATOM 583 C C . LEU A 1 74 ? 13.895 -15.933 -13.153 1.00 94.94 74 LEU A C 1
ATOM 585 O O . LEU A 1 74 ? 13.885 -14.798 -12.682 1.00 94.94 74 LEU A O 1
ATOM 589 N N . ASN A 1 75 ? 14.987 -16.476 -13.705 1.00 96.06 75 ASN A N 1
ATOM 590 C CA . ASN A 1 75 ? 16.232 -15.741 -13.936 1.00 96.06 75 ASN A CA 1
ATOM 591 C C . ASN A 1 75 ? 16.261 -15.043 -15.299 1.00 96.06 75 ASN A C 1
ATOM 593 O O . ASN A 1 75 ? 17.204 -14.304 -15.575 1.00 96.06 75 ASN A O 1
ATOM 597 N N . GLU A 1 76 ? 15.260 -15.262 -16.156 1.00 94.69 76 GLU A N 1
ATOM 598 C CA . GLU A 1 76 ? 15.210 -14.640 -17.474 1.00 94.69 76 GLU A CA 1
ATOM 599 C C . GLU A 1 76 ? 15.270 -13.106 -17.348 1.00 94.69 76 GLU A C 1
ATOM 601 O O . GLU A 1 76 ? 14.428 -12.471 -16.711 1.00 94.69 76 GLU A O 1
ATOM 606 N N . GLY A 1 77 ? 16.307 -12.504 -17.935 1.00 93.00 77 GLY A N 1
ATOM 607 C CA . GLY A 1 77 ? 16.555 -11.063 -17.873 1.00 93.00 77 GLY A CA 1
ATOM 608 C C . GLY A 1 77 ? 17.260 -10.562 -16.606 1.00 93.00 77 GLY A C 1
ATOM 609 O O . GLY A 1 77 ? 17.531 -9.367 -16.525 1.00 93.00 77 GLY A O 1
ATOM 610 N N . PHE A 1 78 ? 17.596 -11.416 -15.637 1.00 94.62 78 PHE A N 1
ATOM 611 C CA . PHE A 1 78 ? 18.456 -11.038 -14.513 1.00 94.62 78 PHE A CA 1
ATOM 612 C C . PHE A 1 78 ? 19.936 -11.354 -14.819 1.00 94.62 78 PHE A C 1
ATOM 614 O O . PHE A 1 78 ? 20.223 -12.450 -15.298 1.00 94.62 78 PHE A O 1
ATOM 621 N N . PRO A 1 79 ? 20.892 -10.457 -14.499 1.00 93.12 79 PRO A N 1
ATOM 622 C CA . PRO A 1 79 ? 20.708 -9.121 -13.920 1.00 93.12 79 PRO A CA 1
ATOM 623 C C . PRO A 1 79 ? 20.452 -8.020 -14.962 1.00 93.12 79 PRO A C 1
ATOM 625 O O . PRO A 1 79 ? 20.014 -6.935 -14.589 1.00 93.12 79 PRO A O 1
ATOM 628 N N . ASP A 1 80 ? 20.703 -8.292 -16.244 1.00 95.00 80 ASP A N 1
ATOM 629 C CA . ASP A 1 80 ? 20.906 -7.267 -17.279 1.00 95.00 80 ASP A CA 1
ATOM 630 C C . ASP A 1 80 ? 19.701 -6.339 -17.513 1.00 95.00 80 ASP A C 1
ATOM 632 O O . ASP A 1 80 ? 19.875 -5.160 -17.816 1.00 95.00 80 ASP A O 1
ATOM 636 N N . ASN A 1 81 ? 18.479 -6.845 -17.335 1.00 91.06 81 ASN A N 1
ATOM 637 C CA . ASN A 1 81 ? 17.231 -6.103 -17.541 1.00 91.06 81 ASN A CA 1
ATOM 638 C C . ASN A 1 81 ? 16.499 -5.773 -16.230 1.00 91.06 81 ASN A C 1
ATOM 640 O O . ASN A 1 81 ? 15.437 -5.143 -16.252 1.00 91.06 81 ASN A O 1
ATOM 644 N N . TYR A 1 82 ? 17.021 -6.205 -15.079 1.00 91.12 82 TYR A N 1
ATOM 645 C CA . TYR A 1 82 ? 16.378 -5.964 -13.792 1.00 91.12 82 TYR A CA 1
ATOM 646 C C . TYR A 1 82 ? 16.698 -4.559 -13.271 1.00 91.12 82 TYR A C 1
ATOM 648 O O . TYR A 1 82 ? 17.838 -4.234 -12.951 1.00 91.12 82 TYR A O 1
ATOM 656 N N . ILE A 1 83 ? 15.661 -3.734 -13.112 1.00 88.81 83 ILE A N 1
ATOM 657 C CA . ILE A 1 83 ? 15.774 -2.417 -12.478 1.00 88.81 83 ILE A CA 1
ATOM 658 C C . ILE A 1 83 ? 15.349 -2.549 -11.015 1.00 88.81 83 ILE A C 1
ATOM 660 O O . ILE A 1 83 ? 14.164 -2.694 -10.703 1.00 88.81 83 ILE A O 1
ATOM 664 N N . SER A 1 84 ? 16.321 -2.490 -10.104 1.00 87.06 84 SER A N 1
ATOM 665 C CA . SER A 1 84 ? 16.063 -2.551 -8.665 1.00 87.06 84 SER A CA 1
ATOM 666 C C . SER A 1 84 ? 15.274 -1.339 -8.180 1.00 87.06 84 SER A C 1
ATOM 668 O O . SER A 1 84 ? 15.521 -0.206 -8.601 1.00 87.06 84 SER A O 1
ATOM 670 N N . LYS A 1 85 ? 14.380 -1.558 -7.212 1.00 84.50 85 LYS A N 1
ATOM 671 C CA . LYS A 1 85 ? 13.786 -0.446 -6.465 1.00 84.50 85 LYS A CA 1
ATOM 672 C C . LYS A 1 85 ? 14.886 0.299 -5.696 1.00 84.50 85 LYS A C 1
ATOM 674 O O . LYS A 1 85 ? 15.741 -0.369 -5.115 1.00 84.50 85 LYS A O 1
ATOM 679 N N . PRO A 1 86 ? 14.874 1.642 -5.669 1.00 81.50 86 PRO A N 1
ATOM 680 C CA . PRO A 1 86 ? 15.809 2.407 -4.853 1.00 81.50 86 PRO A CA 1
ATOM 681 C C . PRO A 1 86 ? 15.689 2.011 -3.377 1.00 81.50 86 PRO A C 1
ATOM 683 O O . PRO A 1 86 ? 14.578 1.815 -2.883 1.00 81.50 86 PRO A O 1
ATOM 686 N N . ASN A 1 87 ? 16.818 1.931 -2.671 1.00 70.50 87 ASN A N 1
ATOM 687 C CA . ASN A 1 87 ? 16.838 1.576 -1.245 1.00 70.50 87 ASN A CA 1
ATOM 688 C C . ASN A 1 87 ? 16.059 2.580 -0.378 1.00 70.50 87 ASN A C 1
ATOM 690 O O . ASN A 1 87 ? 15.455 2.180 0.612 1.00 70.50 87 ASN A O 1
ATOM 694 N N . ASP A 1 88 ? 15.991 3.842 -0.811 1.00 67.94 88 ASP A N 1
ATOM 695 C CA . ASP A 1 88 ? 15.285 4.922 -0.116 1.00 67.94 88 ASP A CA 1
ATOM 696 C C . ASP A 1 88 ? 13.839 5.128 -0.612 1.00 67.94 88 ASP A C 1
ATOM 698 O O . ASP A 1 88 ? 13.236 6.169 -0.353 1.00 67.94 88 ASP A O 1
ATOM 702 N N . ASP A 1 89 ? 13.241 4.163 -1.332 1.00 68.06 89 ASP A N 1
ATOM 703 C CA . ASP A 1 89 ? 11.835 4.236 -1.776 1.00 68.06 89 ASP A CA 1
ATOM 704 C C . ASP A 1 89 ? 10.860 3.957 -0.613 1.00 68.06 89 ASP A C 1
ATOM 706 O O . ASP A 1 89 ? 10.041 3.032 -0.624 1.00 68.06 89 ASP A O 1
ATOM 710 N N . HIS A 1 90 ? 10.969 4.764 0.441 1.00 73.25 90 HIS A N 1
ATOM 711 C CA . HIS A 1 90 ? 10.046 4.792 1.562 1.00 73.25 90 HIS A CA 1
ATOM 712 C C . HIS A 1 90 ? 8.879 5.720 1.232 1.00 73.25 90 HIS A C 1
ATOM 714 O O . HIS A 1 90 ? 8.927 6.935 1.412 1.00 73.25 90 HIS A O 1
ATOM 720 N N . ALA A 1 91 ? 7.790 5.125 0.753 1.00 80.94 91 ALA A N 1
ATOM 721 C CA . ALA A 1 91 ? 6.535 5.831 0.564 1.00 80.94 91 ALA A CA 1
ATOM 722 C C . ALA A 1 91 ? 5.999 6.340 1.917 1.00 80.94 91 ALA A C 1
ATOM 724 O O . ALA A 1 91 ? 5.715 5.550 2.821 1.00 80.94 91 ALA A O 1
ATOM 725 N N . ALA A 1 92 ? 5.834 7.657 2.051 1.00 87.06 92 ALA A N 1
ATOM 726 C CA . ALA A 1 92 ? 5.176 8.267 3.202 1.00 87.06 92 ALA A CA 1
ATOM 727 C C . ALA A 1 92 ? 3.650 8.102 3.113 1.00 87.06 92 ALA A C 1
ATOM 729 O O . ALA A 1 92 ? 3.075 8.121 2.022 1.00 87.06 92 ALA A O 1
ATOM 730 N N . VAL A 1 93 ? 2.973 7.990 4.265 1.00 91.12 93 VAL A N 1
ATOM 731 C CA . VAL A 1 93 ? 1.494 7.933 4.341 1.00 91.12 93 VAL A CA 1
ATOM 732 C C . VAL A 1 93 ? 0.836 9.158 3.698 1.00 91.12 93 VAL A C 1
ATOM 734 O O . VAL A 1 93 ? -0.288 9.061 3.209 1.00 91.12 93 VAL A O 1
ATOM 737 N N . GLU A 1 94 ? 1.559 10.276 3.603 1.00 90.19 94 GLU A N 1
ATOM 738 C CA . GLU A 1 94 ? 1.134 11.471 2.874 1.00 90.19 94 GLU A CA 1
ATOM 739 C C . GLU A 1 94 ? 0.693 11.166 1.431 1.00 90.19 94 GLU A C 1
ATOM 741 O O . GLU A 1 94 ? -0.233 11.798 0.934 1.00 90.19 94 GLU A O 1
ATOM 746 N N . LEU A 1 95 ? 1.272 10.159 0.766 1.00 91.94 95 LEU A N 1
ATOM 747 C CA . LEU A 1 95 ? 0.837 9.741 -0.572 1.00 91.94 95 LEU A CA 1
ATOM 748 C C . LEU A 1 95 ? -0.616 9.250 -0.587 1.00 91.94 95 LEU A C 1
ATOM 750 O O . LEU A 1 95 ? -1.371 9.592 -1.497 1.00 91.94 95 LEU A O 1
ATOM 754 N N . VAL A 1 96 ? -1.026 8.497 0.437 1.00 93.38 96 VAL A N 1
ATOM 755 C CA . VAL A 1 96 ? -2.413 8.031 0.592 1.00 93.38 96 VAL A CA 1
ATOM 756 C C . VAL A 1 96 ? -3.334 9.224 0.841 1.00 93.38 96 VAL A C 1
ATOM 758 O O . VAL A 1 96 ? -4.373 9.343 0.194 1.00 93.38 96 VAL A O 1
ATOM 761 N N . ALA A 1 97 ? -2.929 10.144 1.721 1.00 91.31 97 ALA A N 1
ATOM 762 C CA . ALA A 1 97 ? -3.692 11.357 2.009 1.00 91.31 97 ALA A CA 1
ATOM 763 C C . ALA A 1 97 ? -3.864 12.238 0.758 1.00 91.31 97 ALA A C 1
ATOM 765 O O . ALA A 1 97 ? -4.978 12.646 0.439 1.00 91.31 97 ALA A O 1
ATOM 766 N N . ARG A 1 98 ? -2.789 12.468 -0.008 1.00 92.38 98 ARG A N 1
ATOM 767 C CA . ARG A 1 98 ? -2.827 13.222 -1.272 1.00 92.38 98 ARG A CA 1
ATOM 768 C C . ARG A 1 98 ? -3.760 12.572 -2.294 1.00 92.38 98 ARG A C 1
ATOM 770 O O . ARG A 1 98 ? -4.512 13.290 -2.948 1.00 92.38 98 ARG A O 1
ATOM 777 N N . ALA A 1 99 ? -3.758 11.242 -2.407 1.00 94.69 99 ALA A N 1
ATOM 778 C CA . ALA A 1 99 ? -4.663 10.526 -3.306 1.00 94.69 99 ALA A CA 1
ATOM 779 C C . ALA A 1 99 ? -6.141 10.723 -2.931 1.00 94.69 99 ALA A C 1
ATOM 781 O O . ALA A 1 99 ? -6.974 10.923 -3.816 1.00 94.69 99 ALA A O 1
ATOM 782 N N . LEU A 1 100 ? -6.460 10.699 -1.632 1.00 94.00 100 LEU A N 1
ATOM 783 C CA . LEU A 1 100 ? -7.815 10.933 -1.120 1.00 94.00 100 LEU A CA 1
ATOM 784 C C . LEU A 1 100 ? -8.261 12.383 -1.353 1.00 94.00 100 LEU A C 1
ATOM 786 O O . LEU A 1 100 ? -9.349 12.606 -1.880 1.00 94.00 100 LEU A O 1
ATOM 790 N N . ILE A 1 101 ? -7.387 13.356 -1.065 1.00 93.19 101 ILE A N 1
ATOM 791 C CA . ILE A 1 101 ? -7.637 14.786 -1.315 1.00 93.19 101 ILE A CA 1
ATOM 792 C C . ILE A 1 101 ? -7.907 15.036 -2.802 1.00 93.19 101 ILE A C 1
ATOM 794 O O . ILE A 1 101 ? -8.879 15.699 -3.152 1.00 93.19 101 ILE A O 1
ATOM 798 N N . LYS A 1 102 ? -7.077 14.482 -3.696 1.00 94.56 102 LYS A N 1
ATOM 799 C CA . LYS A 1 102 ? -7.246 14.633 -5.152 1.00 94.56 102 LYS A CA 1
ATOM 800 C C . LYS A 1 102 ? -8.541 14.009 -5.673 1.00 94.56 102 LYS A C 1
ATOM 802 O O . LYS A 1 102 ? -9.074 14.501 -6.660 1.00 94.56 102 LYS A O 1
ATOM 807 N N . ALA A 1 103 ? -9.042 12.967 -5.014 1.00 94.25 103 ALA A N 1
ATOM 808 C CA . ALA A 1 103 ? -10.317 12.338 -5.340 1.00 94.25 103 ALA A CA 1
ATOM 809 C C . ALA A 1 103 ? -11.532 13.038 -4.700 1.00 94.25 103 ALA A C 1
ATOM 811 O O . ALA A 1 103 ? -12.659 12.615 -4.939 1.00 94.25 103 ALA A O 1
ATOM 812 N N . GLY A 1 104 ? -11.331 14.077 -3.878 1.00 93.81 104 GLY A N 1
ATOM 813 C CA . GLY A 1 104 ? -12.418 14.744 -3.155 1.00 93.81 104 GLY A CA 1
ATOM 814 C C . GLY A 1 104 ? -13.081 13.858 -2.094 1.00 93.81 104 GLY A C 1
ATOM 815 O O . GLY A 1 104 ? -14.243 14.066 -1.758 1.00 93.81 104 GLY A O 1
ATOM 816 N N . VAL A 1 105 ? -12.368 12.850 -1.583 1.00 92.12 105 VAL A N 1
ATOM 817 C CA . VAL A 1 105 ? -12.891 11.907 -0.589 1.00 92.12 105 VAL A CA 1
ATOM 818 C C . VAL A 1 105 ? -12.680 12.472 0.813 1.00 92.12 105 VAL A C 1
ATOM 820 O O . VAL A 1 105 ? -11.542 12.717 1.218 1.00 92.12 105 VAL A O 1
ATOM 823 N N . SER A 1 106 ? -13.767 12.643 1.571 1.00 88.38 106 SER A N 1
ATOM 824 C CA . SER A 1 106 ? -13.674 12.959 3.002 1.00 88.38 106 SER A CA 1
ATOM 825 C C . SER A 1 106 ? -13.167 11.747 3.791 1.00 88.38 106 SER A C 1
ATOM 827 O O . SER A 1 106 ? -13.560 10.606 3.537 1.00 88.38 106 SER A O 1
ATOM 829 N N . ILE A 1 107 ? -12.301 12.015 4.771 1.00 84.75 107 ILE A N 1
ATOM 830 C CA . ILE A 1 107 ? -11.756 11.025 5.709 1.00 84.75 107 ILE A CA 1
ATOM 831 C C . ILE A 1 107 ? -12.403 11.111 7.097 1.00 84.75 107 ILE A C 1
ATOM 833 O O . ILE A 1 107 ? -11.928 10.456 8.019 1.00 84.75 107 ILE A O 1
ATOM 837 N N . ASP A 1 108 ? -13.481 11.884 7.263 1.00 84.06 108 ASP A N 1
ATOM 838 C CA . ASP A 1 108 ? -14.087 12.161 8.578 1.00 84.06 108 ASP A CA 1
ATOM 839 C C . ASP A 1 108 ? -14.600 10.898 9.296 1.00 84.06 108 ASP A C 1
ATOM 841 O O . ASP A 1 108 ? -14.735 10.887 10.518 1.00 84.06 108 ASP A O 1
ATOM 845 N N . GLY A 1 109 ? -14.855 9.818 8.548 1.00 83.19 109 GLY A N 1
ATOM 846 C CA . GLY A 1 109 ? -15.246 8.507 9.075 1.00 83.19 109 GLY A CA 1
ATOM 847 C C . GLY A 1 109 ? -14.101 7.502 9.255 1.00 83.19 109 GLY A C 1
ATOM 848 O O . GLY A 1 109 ? -14.374 6.342 9.552 1.00 83.19 109 GLY A O 1
ATOM 849 N N . ALA A 1 110 ? -12.843 7.892 9.026 1.00 88.69 110 ALA A N 1
ATOM 850 C CA . ALA A 1 110 ? -11.688 7.003 9.125 1.00 88.69 110 ALA A CA 1
ATOM 851 C C . ALA A 1 110 ? -10.849 7.306 10.376 1.00 88.69 110 ALA A C 1
ATOM 853 O O . ALA A 1 110 ? -10.275 8.385 10.505 1.00 88.69 110 ALA A O 1
ATOM 854 N N . ASP A 1 111 ? -10.700 6.318 11.261 1.00 92.81 111 ASP A N 1
ATOM 855 C CA . ASP A 1 111 ? -9.852 6.447 12.456 1.00 92.81 111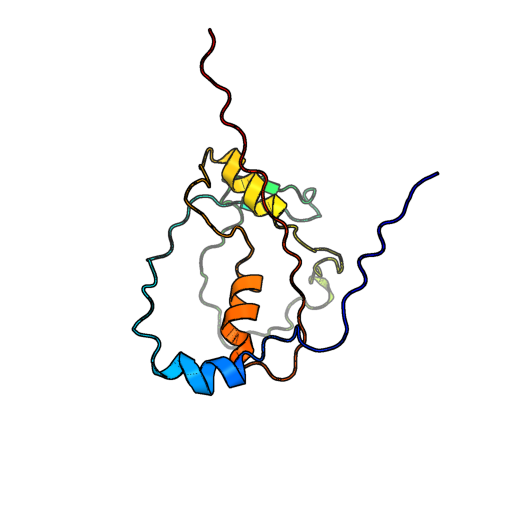 ASP A CA 1
ATOM 856 C C . ASP A 1 111 ? -8.351 6.372 12.133 1.00 92.81 111 ASP A C 1
ATOM 858 O O . ASP A 1 111 ? -7.515 6.919 12.851 1.00 92.81 111 ASP A O 1
ATOM 862 N N . ILE A 1 112 ? -7.992 5.647 11.067 1.00 93.75 112 ILE A N 1
ATOM 863 C CA . ILE A 1 112 ? -6.604 5.354 10.699 1.00 93.75 112 ILE A CA 1
ATOM 864 C C . ILE A 1 112 ? -6.439 5.475 9.185 1.00 93.75 112 ILE A C 1
ATOM 866 O O . ILE A 1 112 ? -7.121 4.799 8.415 1.00 93.75 112 ILE A O 1
ATOM 870 N N . VAL A 1 113 ? -5.446 6.258 8.762 1.00 93.25 113 VAL A N 1
ATOM 871 C CA . VAL A 1 113 ? -4.962 6.306 7.376 1.00 93.25 113 VAL A CA 1
ATOM 872 C C . VAL A 1 113 ? -3.550 5.735 7.346 1.00 93.25 113 VAL A C 1
ATOM 874 O O . VAL A 1 113 ? -2.642 6.242 8.002 1.00 93.25 113 VAL A O 1
ATOM 877 N N . THR A 1 114 ? -3.350 4.633 6.625 1.00 95.69 114 THR A N 1
ATOM 878 C CA . THR A 1 114 ? -2.058 3.941 6.606 1.00 95.69 114 THR A CA 1
ATOM 879 C C . THR A 1 114 ? -1.893 3.063 5.368 1.00 95.69 114 THR A C 1
ATOM 881 O O . THR A 1 114 ? -2.854 2.787 4.652 1.00 95.69 114 THR A O 1
ATOM 884 N N . PHE A 1 115 ? -0.678 2.574 5.120 1.00 95.94 115 PHE A N 1
ATOM 885 C CA . PHE A 1 115 ? -0.459 1.527 4.122 1.00 95.94 115 PHE A CA 1
ATOM 886 C C . PHE A 1 115 ? -0.882 0.159 4.652 1.00 95.94 115 PHE A C 1
ATOM 888 O O . PHE A 1 115 ? -0.629 -0.180 5.808 1.00 95.94 115 PHE A O 1
ATOM 895 N N . ARG A 1 116 ? -1.386 -0.704 3.762 1.00 95.81 116 ARG A N 1
ATOM 896 C CA . ARG A 1 116 ? -1.713 -2.107 4.080 1.00 95.81 116 ARG A CA 1
ATOM 897 C C . ARG A 1 116 ? -0.569 -2.847 4.787 1.00 95.81 116 ARG A C 1
ATOM 899 O O . ARG A 1 116 ? -0.819 -3.652 5.676 1.00 95.81 116 ARG A O 1
ATOM 906 N N . ASN A 1 117 ? 0.686 -2.556 4.434 1.00 93.56 117 ASN A N 1
ATOM 907 C CA . ASN A 1 117 ? 1.856 -3.180 5.057 1.00 93.56 117 ASN A CA 1
ATOM 908 C C . ASN A 1 117 ? 1.902 -2.980 6.586 1.00 93.56 117 ASN A C 1
ATOM 910 O O . ASN A 1 117 ? 2.284 -3.891 7.314 1.00 93.56 117 ASN A O 1
ATOM 914 N N . ASN A 1 118 ? 1.466 -1.820 7.084 1.00 95.12 118 ASN A N 1
ATOM 915 C CA . ASN A 1 118 ? 1.410 -1.536 8.518 1.00 95.12 118 ASN A CA 1
ATOM 916 C C . ASN A 1 118 ? 0.333 -2.378 9.216 1.00 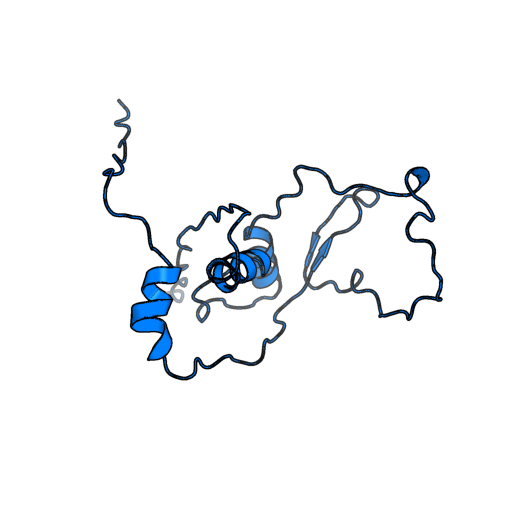95.12 118 ASN A C 1
ATOM 918 O O . ASN A 1 118 ? 0.595 -2.961 10.265 1.00 95.12 118 ASN A O 1
ATOM 922 N N . LEU A 1 119 ? -0.840 -2.530 8.593 1.00 94.75 119 LEU A N 1
ATOM 923 C CA . LEU A 1 119 ? -1.905 -3.400 9.104 1.00 94.75 119 LEU A CA 1
ATOM 924 C C . LEU A 1 119 ? -1.481 -4.874 9.110 1.00 94.75 119 LEU A C 1
ATOM 926 O O . LEU A 1 119 ? -1.723 -5.571 10.092 1.00 94.75 119 LEU A O 1
ATOM 930 N N . ASN A 1 120 ? -0.783 -5.334 8.065 1.00 94.88 120 ASN A N 1
ATOM 931 C CA . ASN A 1 120 ? -0.230 -6.689 8.009 1.00 94.88 120 ASN A CA 1
ATOM 932 C C . ASN A 1 120 ? 0.754 -6.940 9.157 1.00 94.88 120 ASN A C 1
ATOM 934 O O . ASN A 1 120 ? 0.651 -7.959 9.835 1.00 94.88 120 ASN A O 1
ATOM 938 N N . LYS A 1 121 ? 1.683 -6.006 9.402 1.00 93.31 121 LYS A N 1
ATOM 939 C CA . LYS A 1 121 ? 2.637 -6.096 10.518 1.00 93.31 121 LYS A CA 1
ATOM 940 C C . LYS A 1 121 ? 1.908 -6.226 11.854 1.00 93.31 121 LYS A C 1
ATOM 942 O O . LYS A 1 121 ? 2.199 -7.150 12.612 1.00 93.31 121 LYS A O 1
ATOM 947 N N . ILE A 1 122 ? 0.916 -5.372 12.113 1.00 91.75 122 ILE A N 1
ATOM 948 C CA . ILE A 1 122 ? 0.126 -5.400 13.352 1.00 91.75 122 ILE A CA 1
ATOM 949 C C . ILE A 1 122 ? -0.632 -6.728 13.489 1.00 91.75 122 ILE A C 1
ATOM 951 O O . ILE A 1 122 ? -0.460 -7.434 14.484 1.00 91.75 122 ILE A O 1
ATOM 955 N N . ALA A 1 123 ? -1.416 -7.111 12.477 1.00 89.19 123 ALA A N 1
ATOM 956 C CA . ALA A 1 123 ? -2.250 -8.312 12.512 1.00 89.19 123 ALA A CA 1
ATOM 957 C C . ALA A 1 123 ? -1.422 -9.598 12.660 1.00 89.19 123 ALA A C 1
ATOM 959 O O . ALA A 1 123 ? -1.804 -10.511 13.391 1.00 89.19 123 ALA A O 1
ATOM 960 N N . LEU A 1 124 ? -0.256 -9.664 12.011 1.00 90.38 124 LEU A N 1
ATOM 961 C CA . LEU A 1 124 ? 0.604 -10.848 12.014 1.00 90.38 124 LEU A CA 1
ATOM 962 C C . LEU A 1 124 ? 1.616 -10.867 13.165 1.00 90.38 124 LEU A C 1
ATOM 964 O O . LEU A 1 124 ? 2.331 -11.857 13.323 1.00 90.38 124 LEU A O 1
ATOM 968 N N . THR A 1 125 ? 1.662 -9.840 14.018 1.00 90.56 125 THR A N 1
ATOM 969 C CA . THR A 1 125 ? 2.598 -9.776 15.159 1.00 90.56 125 THR A CA 1
ATOM 970 C C . THR A 1 125 ? 2.433 -10.943 16.129 1.00 90.56 125 THR A C 1
ATOM 972 O O . THR A 1 125 ? 3.402 -11.420 16.714 1.00 90.56 125 THR A O 1
ATOM 975 N N . VAL A 1 126 ? 1.218 -11.473 16.275 1.00 86.00 126 VAL A N 1
ATOM 976 C CA . VAL A 1 126 ? 0.967 -12.650 17.124 1.00 86.00 126 VAL A CA 1
ATOM 977 C C . VAL A 1 126 ? 1.618 -13.929 16.582 1.00 86.00 126 VAL A C 1
ATOM 979 O O . VAL A 1 126 ? 1.924 -14.846 17.352 1.00 86.00 126 VAL A O 1
ATOM 982 N N . CYS A 1 127 ? 1.882 -13.983 15.276 1.00 87.69 127 CYS A N 1
ATOM 983 C CA . CYS A 1 127 ? 2.520 -15.106 14.594 1.00 87.69 127 CYS A CA 1
ATOM 984 C C . CYS A 1 127 ? 4.019 -14.864 14.378 1.00 87.69 127 CYS A C 1
ATOM 986 O O . CYS A 1 127 ? 4.807 -15.796 14.529 1.00 87.69 127 CYS A O 1
ATOM 988 N N . ASN A 1 128 ? 4.427 -13.620 14.125 1.00 87.88 128 ASN A N 1
ATOM 989 C CA . ASN A 1 128 ? 5.820 -13.249 13.903 1.00 87.88 128 ASN A CA 1
ATOM 990 C C . ASN A 1 128 ? 6.650 -13.367 15.197 1.00 87.88 128 ASN A C 1
ATOM 992 O O . ASN A 1 128 ? 6.205 -13.003 16.289 1.00 87.88 128 ASN A O 1
ATOM 996 N N . ARG A 1 129 ? 7.848 -13.949 15.091 1.00 82.75 129 ARG A N 1
ATOM 997 C CA . ARG A 1 129 ? 8.787 -14.150 16.214 1.00 82.75 129 ARG A CA 1
ATOM 998 C C . ARG A 1 129 ? 10.192 -13.631 15.938 1.00 82.75 129 ARG A C 1
ATOM 1000 O O . ARG A 1 129 ? 10.997 -13.619 16.859 1.00 82.75 129 ARG A O 1
ATOM 1007 N N . LYS A 1 130 ? 10.503 -13.305 14.685 1.00 89.81 130 LYS A N 1
ATOM 1008 C CA . LYS A 1 130 ? 11.886 -13.120 14.232 1.00 89.81 130 LYS A CA 1
ATOM 1009 C C . LYS A 1 130 ? 12.129 -11.739 13.655 1.00 89.81 130 LYS A C 1
ATOM 1011 O O . LYS A 1 130 ? 13.220 -11.211 13.812 1.00 89.81 130 LYS A O 1
ATOM 1016 N N . GLU A 1 131 ? 11.127 -11.162 13.007 1.00 88.94 131 GLU A N 1
ATOM 1017 C CA . GLU A 1 131 ? 11.309 -9.906 12.295 1.00 88.94 131 GLU A CA 1
ATOM 1018 C C . GLU A 1 131 ? 10.766 -8.758 13.138 1.00 88.94 131 GLU A C 1
ATOM 1020 O O . GLU A 1 131 ? 9.563 -8.662 13.401 1.00 88.94 131 GLU A O 1
ATOM 1025 N N . ALA A 1 132 ? 11.680 -7.895 13.573 1.00 90.00 132 ALA A N 1
ATOM 1026 C CA . ALA A 1 132 ? 11.328 -6.628 14.184 1.00 90.00 132 ALA A CA 1
ATOM 1027 C C . ALA A 1 132 ? 10.764 -5.671 13.126 1.00 90.00 132 ALA A C 1
ATOM 1029 O O . ALA A 1 132 ? 11.144 -5.705 11.955 1.00 90.00 132 ALA A O 1
ATOM 1030 N N . TRP A 1 133 ? 9.858 -4.796 13.547 1.00 92.25 133 TRP A N 1
ATOM 1031 C CA . TRP A 1 133 ? 9.308 -3.751 12.700 1.00 92.25 133 TRP A CA 1
ATOM 1032 C C . TRP A 1 133 ? 8.971 -2.520 13.537 1.00 92.25 133 TRP A C 1
ATOM 1034 O O . TRP A 1 133 ? 8.633 -2.633 14.713 1.00 92.25 133 TRP A O 1
ATOM 1044 N N . THR A 1 134 ? 9.008 -1.357 12.892 1.00 90.75 134 THR A N 1
ATOM 1045 C CA . THR A 1 134 ? 8.615 -0.073 13.483 1.00 90.75 134 THR A CA 1
ATOM 1046 C C . THR A 1 134 ? 7.562 0.586 12.599 1.00 90.75 134 THR A C 1
ATOM 1048 O O . THR A 1 134 ? 7.594 0.451 11.370 1.00 90.75 134 THR A O 1
ATOM 1051 N N . ILE A 1 135 ? 6.603 1.266 13.227 1.00 91.44 135 ILE A N 1
ATOM 1052 C CA . ILE A 1 135 ? 5.616 2.125 12.571 1.00 91.44 135 ILE A CA 1
ATOM 1053 C C . ILE A 1 135 ? 5.637 3.462 13.307 1.00 91.44 135 ILE A C 1
ATOM 1055 O O . ILE A 1 135 ? 5.452 3.497 14.521 1.00 91.44 135 ILE A O 1
ATOM 1059 N N . HIS A 1 136 ? 5.836 4.550 12.568 1.00 90.31 136 HIS A N 1
ATOM 1060 C CA . HIS A 1 136 ? 5.622 5.899 13.082 1.00 90.31 136 HIS A CA 1
ATOM 1061 C C . HIS A 1 136 ? 4.153 6.277 12.887 1.00 90.31 136 HIS A C 1
ATOM 1063 O O . HIS A 1 136 ? 3.576 6.005 11.831 1.00 90.31 136 HIS A O 1
ATOM 1069 N N . ALA A 1 137 ? 3.553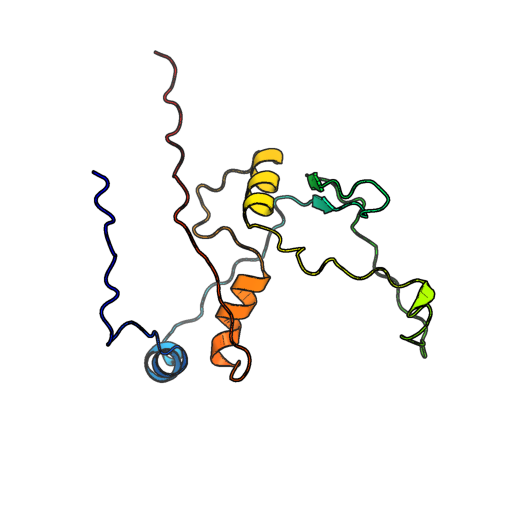 6.894 13.901 1.00 90.44 137 ALA A N 1
ATOM 1070 C CA . ALA A 1 137 ? 2.184 7.386 13.860 1.00 90.44 137 ALA A CA 1
ATOM 1071 C C . ALA A 1 137 ? 2.141 8.820 14.393 1.00 90.44 137 ALA A C 1
ATOM 1073 O O . ALA A 1 137 ? 2.881 9.170 15.310 1.00 90.44 137 ALA A O 1
ATOM 1074 N N . CYS A 1 138 ? 1.263 9.634 13.821 1.00 89.69 138 CYS A N 1
ATOM 1075 C CA . CYS A 1 138 ? 0.944 10.967 14.305 1.00 89.69 138 CYS A CA 1
ATOM 1076 C C . CYS A 1 138 ? -0.575 11.145 14.311 1.00 89.69 138 CYS A C 1
ATOM 1078 O O . CYS A 1 138 ? -1.293 10.485 13.557 1.00 89.69 138 CYS A O 1
ATOM 1080 N N . MET A 1 139 ? -1.066 12.031 15.174 1.00 87.75 139 MET A N 1
ATOM 1081 C CA . MET A 1 139 ? -2.462 12.450 15.123 1.00 87.75 139 MET A CA 1
ATOM 1082 C C . MET A 1 139 ? -2.650 13.395 13.939 1.00 87.75 139 MET A C 1
ATOM 1084 O O . MET A 1 139 ? -1.926 14.382 13.812 1.00 87.75 139 MET A O 1
ATOM 1088 N N . GLY A 1 140 ? -3.626 13.101 13.079 1.00 74.25 140 GLY A N 1
ATOM 1089 C CA . GLY A 1 140 ? -4.041 14.039 12.042 1.00 74.25 140 GLY A CA 1
ATOM 1090 C C . GLY A 1 140 ? -4.690 15.269 12.671 1.00 74.25 140 GLY A C 1
ATOM 1091 O O . GLY A 1 140 ? -5.471 15.145 13.620 1.00 74.25 140 GLY A O 1
ATOM 1092 N N . SER A 1 141 ? -4.396 16.461 12.151 1.00 70.00 141 SER A N 1
ATOM 1093 C CA . SER A 1 141 ? -5.191 17.639 12.483 1.00 70.00 141 SER A CA 1
ATOM 1094 C C . SER A 1 141 ? -6.592 17.433 11.910 1.00 70.00 141 SER A C 1
ATOM 1096 O O . SER A 1 141 ? -6.775 17.316 10.699 1.00 70.00 141 SER A O 1
ATOM 1098 N N . ARG A 1 142 ? -7.607 17.363 12.778 1.00 60.12 142 ARG A N 1
ATOM 1099 C CA . ARG A 1 142 ? -8.991 17.534 12.327 1.00 60.12 142 ARG A CA 1
ATOM 1100 C C . ARG A 1 142 ? -9.061 18.944 11.758 1.00 60.12 142 ARG A C 1
ATOM 1102 O O . ARG A 1 142 ? -8.920 19.901 12.516 1.00 60.12 142 ARG A O 1
ATOM 1109 N N . GLY A 1 143 ? -9.174 19.081 10.439 1.00 55.38 143 GLY A N 1
ATOM 1110 C CA . GLY A 1 143 ? -9.373 20.389 9.832 1.00 55.38 143 GLY A CA 1
ATOM 1111 C C . GLY A 1 143 ? -10.585 21.035 10.495 1.00 55.38 143 GLY A C 1
ATOM 1112 O O . GLY A 1 143 ? -11.660 20.441 10.524 1.00 55.38 143 GLY A O 1
ATOM 1113 N N . SER A 1 144 ? -10.417 22.224 11.071 1.00 43.97 144 SER A N 1
ATOM 1114 C CA . SER A 1 144 ? -11.556 23.077 11.384 1.00 43.97 144 SER A CA 1
ATOM 1115 C C . SER A 1 144 ? -12.255 23.350 10.058 1.00 43.97 144 SER A C 1
ATOM 1117 O O . SER A 1 144 ? -11.682 24.010 9.190 1.00 43.97 144 SER A O 1
ATOM 1119 N N . THR A 1 145 ? -13.454 22.807 9.873 1.00 47.56 145 THR A N 1
ATOM 1120 C CA . THR A 1 145 ? -14.346 23.212 8.787 1.00 47.56 145 THR A CA 1
ATOM 1121 C C . THR A 1 145 ? -14.391 24.741 8.750 1.00 47.56 145 THR A C 1
ATOM 1123 O O . THR A 1 145 ? -14.713 25.333 9.786 1.00 47.56 145 THR A O 1
ATOM 1126 N N . PRO A 1 146 ? -14.051 25.403 7.628 1.00 44.59 146 PRO A N 1
ATOM 1127 C CA . PRO A 1 146 ? -14.284 26.833 7.509 1.00 44.59 146 PRO A CA 1
ATOM 1128 C C . PRO A 1 146 ? -15.783 27.067 7.718 1.00 44.59 146 PRO A C 1
ATOM 1130 O O . PRO A 1 146 ? -16.613 26.446 7.052 1.00 44.59 146 PRO A O 1
ATOM 1133 N N . GLY A 1 147 ? -16.125 27.884 8.716 1.00 45.88 147 GLY A N 1
ATOM 1134 C CA . GLY A 1 147 ? -17.509 28.267 8.973 1.00 45.88 147 GLY A CA 1
ATOM 1135 C C . GLY A 1 147 ? -18.111 28.974 7.753 1.00 45.88 147 GLY A C 1
ATOM 1136 O O . GLY A 1 147 ? -17.363 29.501 6.923 1.00 45.88 147 GLY A O 1
ATOM 1137 N N . PRO A 1 148 ? -19.447 28.981 7.613 1.00 44.38 148 PRO A N 1
ATOM 1138 C CA . PRO A 1 148 ? -20.091 29.708 6.529 1.00 44.38 148 PRO A CA 1
ATOM 1139 C C . PRO A 1 148 ? -19.716 31.201 6.594 1.00 44.38 148 PRO A C 1
ATOM 1141 O O . PRO A 1 148 ? -19.533 31.729 7.696 1.00 44.38 148 PRO A O 1
ATOM 1144 N N . PRO A 1 149 ? -19.586 31.879 5.438 1.00 50.97 149 PRO A N 1
ATOM 1145 C CA . PRO A 1 149 ? -19.356 33.319 5.409 1.00 50.97 149 PRO A CA 1
ATOM 1146 C C . PRO A 1 149 ? -20.504 34.033 6.134 1.00 50.97 149 PRO A C 1
ATOM 1148 O O . PRO A 1 149 ? -21.671 33.711 5.898 1.00 50.97 149 PRO A O 1
ATOM 1151 N N . GLN A 1 150 ? -20.152 34.950 7.040 1.00 51.84 150 GLN A N 1
ATOM 1152 C CA . GLN A 1 150 ? -21.094 35.911 7.621 1.00 51.84 150 GLN A CA 1
ATOM 1153 C C . GLN A 1 150 ? -21.454 36.987 6.600 1.00 51.84 150 GLN A C 1
ATOM 1155 O O . GLN A 1 150 ? -20.552 37.367 5.816 1.00 51.84 150 GLN A O 1
#

pLDDT: mean 81.58, std 17.43, range [36.19, 96.88]

Foldseek 3Di:
DDDPPPPPDDPDDPDDPVQVCCVPPVVVPPDDDDDDDDDLWDWDQDDVVVVRDIGTRDCPVPDDDDDDDPPDDPCVCPPPNDDDDDPPPDDDLVVVVVSCVVSVHDCPVPPDRDDPVVVCCVVCVNVDDPDDDDDDDDDDPPPPDPDDDD

Organism: NCBI:txid582737

InterPro domains:
  IPR013961 RAI1-like [PF08652] (35-138)

Sequence (150 aa):
MDQDHDIQLKEGSDFFKTRQWFARKGRNAGTIHVSQPYQLTCWTKESSSLGGTMKYGDTSGLLPFRKPTVPGDLNEGFPDNYISKPNDDHAAVELVARALIKAGVSIDGADIVTFRNNLNKIALTVCNRKEAWTIHACMGSRGSTPGPPQ